Protein AF-A0A945JS03-F1 (afdb_monomer_lite)

Structure (mmCIF, N/CA/C/O backbone):
data_AF-A0A945JS03-F1
#
_entry.id   AF-A0A945JS03-F1
#
loop_
_atom_site.group_PDB
_atom_site.id
_atom_site.type_symbol
_atom_site.label_atom_id
_atom_site.label_alt_id
_atom_site.label_comp_id
_atom_site.label_asym_id
_atom_site.label_entity_id
_atom_site.label_seq_id
_atom_site.pdbx_PDB_ins_code
_atom_site.Cartn_x
_atom_site.Cartn_y
_atom_site.Cartn_z
_atom_site.occupancy
_atom_site.B_iso_or_equiv
_atom_site.auth_seq_id
_atom_site.auth_comp_id
_atom_site.auth_asym_id
_atom_site.auth_atom_id
_atom_site.pdbx_PDB_model_num
ATOM 1 N N . MET A 1 1 ? -9.915 -1.705 -7.395 1.00 52.25 1 MET A N 1
ATOM 2 C CA . MET A 1 1 ? -8.828 -2.598 -6.942 1.00 52.25 1 MET A CA 1
ATOM 3 C C . MET A 1 1 ? -8.445 -3.583 -8.034 1.00 52.25 1 MET A C 1
ATOM 5 O O . MET A 1 1 ? -7.274 -3.641 -8.377 1.00 52.25 1 MET A O 1
ATOM 9 N N . ASP A 1 2 ? -9.431 -4.234 -8.662 1.00 55.19 2 ASP A N 1
ATOM 10 C CA . ASP A 1 2 ? -9.209 -5.055 -9.863 1.00 55.19 2 ASP A CA 1
ATOM 11 C C . ASP A 1 2 ? -8.490 -4.314 -11.002 1.00 55.19 2 ASP A C 1
ATOM 13 O O . ASP A 1 2 ? -7.696 -4.937 -11.692 1.00 55.19 2 ASP A O 1
ATOM 17 N N . GLU A 1 3 ? -8.700 -3.002 -11.178 1.00 55.53 3 GLU A N 1
ATOM 18 C CA . GLU A 1 3 ? -7.974 -2.194 -12.178 1.00 55.53 3 GLU A CA 1
ATOM 19 C C . GLU A 1 3 ? -6.465 -2.099 -11.913 1.00 55.53 3 GLU A C 1
ATOM 21 O O . GLU A 1 3 ? -5.693 -2.177 -12.851 1.00 55.53 3 GLU A O 1
ATOM 26 N N . LEU A 1 4 ? -5.996 -1.985 -10.667 1.00 54.62 4 LEU A N 1
ATOM 27 C CA . LEU A 1 4 ? -4.550 -1.849 -10.409 1.00 54.62 4 LEU A CA 1
ATOM 28 C C . LEU A 1 4 ? -3.808 -3.170 -10.643 1.00 54.62 4 LEU A C 1
ATOM 30 O O . LEU A 1 4 ? -2.722 -3.195 -11.218 1.00 54.62 4 LEU A O 1
ATOM 34 N N . VAL A 1 5 ? -4.440 -4.284 -10.272 1.00 53.81 5 VAL A N 1
ATOM 35 C CA . VAL A 1 5 ? -3.898 -5.625 -10.521 1.00 53.81 5 VAL A CA 1
ATOM 36 C C . VAL A 1 5 ? -3.987 -5.992 -12.006 1.00 53.81 5 VAL A C 1
ATOM 38 O O . VAL A 1 5 ? -3.056 -6.589 -12.537 1.00 53.81 5 VAL A O 1
ATOM 41 N N . ARG A 1 6 ? -5.080 -5.637 -12.698 1.00 52.16 6 ARG A N 1
ATOM 42 C CA . ARG A 1 6 ? -5.258 -5.963 -14.124 1.00 52.16 6 ARG A CA 1
ATOM 43 C C . ARG A 1 6 ? -4.539 -5.021 -15.081 1.00 52.16 6 ARG A C 1
ATOM 45 O O . ARG A 1 6 ? -4.038 -5.505 -16.091 1.00 52.16 6 ARG A O 1
ATOM 52 N N . ASP A 1 7 ? -4.517 -3.724 -14.801 1.00 55.09 7 ASP A N 1
ATOM 53 C CA . ASP A 1 7 ? -4.066 -2.716 -15.767 1.00 55.09 7 ASP A CA 1
ATOM 54 C C . ASP A 1 7 ? -2.628 -2.253 -15.499 1.00 55.09 7 ASP A C 1
ATOM 56 O O . ASP A 1 7 ? -1.960 -1.809 -16.431 1.00 55.09 7 ASP A O 1
ATOM 60 N N . PHE A 1 8 ? -2.120 -2.403 -14.267 1.00 58.50 8 PHE A N 1
ATOM 61 C CA . PHE A 1 8 ? -0.767 -1.963 -13.896 1.00 58.50 8 PHE A CA 1
ATOM 62 C C . PHE A 1 8 ? 0.166 -3.092 -13.434 1.00 58.50 8 PHE A C 1
ATOM 64 O O . PHE A 1 8 ? 1.359 -2.846 -13.257 1.00 58.50 8 PHE A O 1
ATOM 71 N N . GLY A 1 9 ? -0.339 -4.321 -13.256 1.00 60.47 9 GLY A N 1
ATOM 72 C CA . GLY A 1 9 ? 0.479 -5.451 -12.799 1.00 60.47 9 GLY A CA 1
ATOM 73 C C . GLY A 1 9 ? 1.110 -5.197 -11.428 1.00 60.47 9 GLY A C 1
ATOM 74 O O . GLY A 1 9 ? 2.212 -5.660 -11.151 1.00 60.47 9 GLY A O 1
ATOM 75 N N . GLU A 1 10 ? 0.469 -4.398 -10.572 1.00 71.00 10 GLU A N 1
ATOM 76 C CA . GLU A 1 10 ? 1.044 -4.104 -9.265 1.00 71.00 10 GLU A CA 1
ATOM 77 C C . GLU A 1 10 ? 0.857 -5.287 -8.305 1.00 71.00 10 GLU A C 1
ATOM 79 O O . GLU A 1 10 ? -0.242 -5.816 -8.114 1.00 71.00 10 GLU A O 1
ATOM 84 N N . ARG A 1 11 ? 1.948 -5.682 -7.650 1.00 86.75 11 ARG A N 1
ATOM 85 C CA . ARG A 1 11 ? 1.986 -6.708 -6.610 1.00 86.75 11 ARG A CA 1
ATOM 86 C C . ARG A 1 11 ? 1.885 -6.059 -5.236 1.00 86.75 11 ARG A C 1
ATOM 88 O O . ARG A 1 11 ? 2.642 -5.148 -4.907 1.00 86.75 11 ARG A O 1
ATOM 95 N N . GLN A 1 12 ? 1.011 -6.597 -4.393 1.00 90.31 12 GLN A N 1
ATOM 96 C CA . GLN A 1 12 ? 0.942 -6.213 -2.988 1.00 90.31 12 GLN A CA 1
ATOM 97 C C . GLN A 1 12 ? 2.178 -6.700 -2.229 1.00 90.31 12 GLN A C 1
ATOM 99 O O . GLN A 1 12 ? 2.519 -7.885 -2.265 1.00 90.31 12 GLN A O 1
ATOM 104 N N . VAL A 1 13 ? 2.840 -5.788 -1.520 1.00 92.38 13 VAL A N 1
ATOM 105 C CA . VAL A 1 13 ? 4.043 -6.094 -0.724 1.00 92.38 13 VAL A CA 1
ATOM 106 C C . VAL A 1 13 ? 3.886 -5.782 0.756 1.00 92.38 13 VAL A C 1
ATOM 108 O O . VAL A 1 13 ? 4.713 -6.194 1.564 1.00 92.38 13 VAL A O 1
ATOM 111 N N . GLY A 1 14 ? 2.828 -5.058 1.115 1.00 92.56 14 GLY A N 1
ATOM 112 C CA . GLY A 1 14 ? 2.516 -4.715 2.490 1.00 92.56 14 GLY A CA 1
ATOM 113 C C . GLY A 1 14 ? 1.026 -4.480 2.677 1.00 92.56 14 GLY A C 1
ATOM 114 O O . GLY A 1 14 ? 0.335 -4.008 1.773 1.00 92.56 14 GLY A O 1
ATOM 115 N N . ILE A 1 15 ? 0.545 -4.811 3.870 1.00 95.06 15 ILE A N 1
ATOM 116 C CA . ILE A 1 15 ? -0.826 -4.570 4.310 1.00 95.06 15 ILE A CA 1
ATOM 117 C C . ILE A 1 15 ? -0.840 -4.312 5.813 1.00 95.06 15 ILE A C 1
ATOM 119 O O . ILE A 1 15 ? -0.077 -4.926 6.562 1.00 95.06 15 ILE A O 1
ATOM 123 N N . GLY A 1 16 ? -1.714 -3.422 6.270 1.00 95.94 16 GLY A N 1
ATOM 124 C 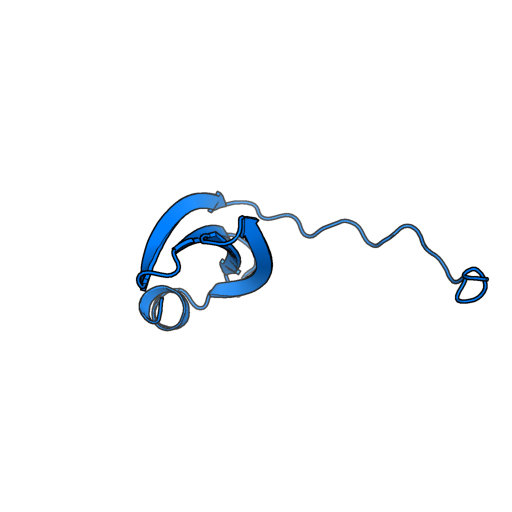CA . GLY A 1 16 ? -1.880 -3.164 7.693 1.00 95.94 16 GLY A CA 1
ATOM 125 C C . GLY A 1 16 ? -3.156 -2.409 8.019 1.00 95.94 16 GLY A C 1
ATOM 126 O O . GLY A 1 16 ? -3.701 -1.686 7.192 1.00 95.94 16 GLY A O 1
ATOM 127 N N . LEU A 1 17 ? -3.630 -2.562 9.252 1.00 96.75 17 LEU A N 1
ATOM 128 C CA . LEU A 1 17 ? -4.716 -1.741 9.774 1.00 96.75 17 LEU A CA 1
ATOM 129 C C . LEU A 1 17 ? -4.159 -0.374 10.173 1.00 96.75 17 LEU A C 1
ATOM 131 O O . LEU A 1 17 ? -3.254 -0.292 11.000 1.00 96.75 17 LEU A O 1
ATOM 135 N N . ILE A 1 18 ? -4.740 0.698 9.636 1.00 95.56 18 ILE A N 1
ATOM 136 C CA . ILE A 1 18 ? -4.532 2.045 10.185 1.00 95.56 18 ILE A CA 1
ATOM 137 C C . ILE A 1 18 ? -5.310 2.158 11.501 1.00 95.56 18 ILE A C 1
ATOM 139 O O . ILE A 1 18 ? -4.831 2.713 12.488 1.00 95.56 18 ILE A O 1
ATOM 143 N N . ASN A 1 19 ? -6.532 1.624 11.514 1.00 94.44 19 ASN A N 1
ATOM 144 C CA . ASN A 1 19 ? -7.396 1.510 12.682 1.00 94.44 19 ASN A CA 1
ATOM 145 C C . ASN A 1 19 ? -8.434 0.394 12.440 1.00 94.44 19 ASN A C 1
ATOM 147 O O . ASN A 1 19 ? -8.301 -0.390 11.506 1.00 94.44 19 ASN A O 1
ATOM 151 N N . LYS A 1 20 ? -9.478 0.311 13.273 1.00 94.81 20 LYS A N 1
ATOM 152 C CA . LYS A 1 20 ? -10.515 -0.735 13.175 1.00 94.81 20 LYS A CA 1
ATOM 153 C C . LYS A 1 20 ? -11.345 -0.697 11.885 1.00 94.81 20 LYS A C 1
ATOM 155 O O . LYS A 1 20 ? -12.025 -1.672 11.588 1.00 94.81 20 LY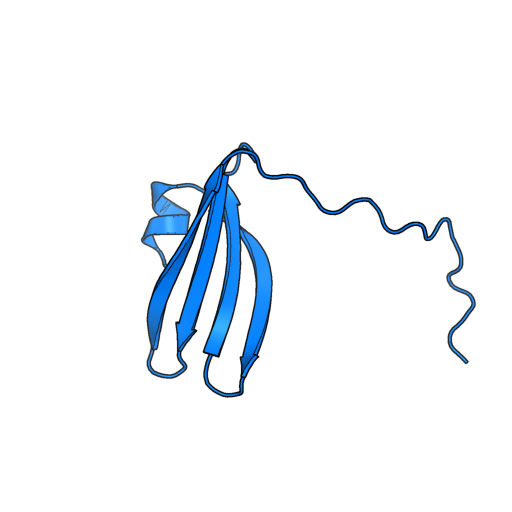S A O 1
ATOM 160 N N . GLU A 1 21 ? -11.330 0.414 11.160 1.00 95.69 21 GLU A N 1
ATOM 161 C CA . GLU A 1 21 ? -12.197 0.669 10.009 1.00 95.69 21 GLU A CA 1
ATOM 162 C C . GLU A 1 21 ? -11.420 0.863 8.707 1.00 95.69 21 GLU A C 1
ATOM 164 O O . GLU A 1 21 ? -12.040 0.873 7.650 1.00 95.69 21 GLU A O 1
ATOM 169 N N . LEU A 1 22 ? -10.093 1.011 8.768 1.00 96.38 22 LEU A N 1
ATOM 170 C CA . LEU A 1 22 ? -9.239 1.343 7.630 1.00 96.38 22 LEU A CA 1
ATOM 171 C C . LEU A 1 22 ? -8.073 0.364 7.502 1.00 96.38 22 LEU A C 1
ATOM 173 O O . LEU A 1 22 ? -7.317 0.159 8.456 1.00 96.38 22 LEU A O 1
ATOM 177 N N . ILE A 1 23 ? -7.880 -0.152 6.292 1.00 96.56 23 ILE A N 1
ATOM 178 C CA . ILE A 1 23 ? -6.715 -0.937 5.880 1.00 96.56 23 ILE A CA 1
ATOM 179 C C . ILE A 1 23 ? -5.889 -0.103 4.901 1.00 96.56 23 ILE A C 1
ATOM 181 O O . ILE A 1 23 ? -6.449 0.547 4.022 1.00 96.56 23 ILE A O 1
ATOM 185 N N . ALA A 1 24 ? -4.570 -0.127 5.063 1.00 96.88 24 ALA A N 1
ATOM 186 C CA . ALA A 1 24 ? -3.599 0.398 4.117 1.00 96.88 24 ALA A CA 1
ATOM 187 C C . ALA A 1 24 ? -2.892 -0.747 3.398 1.00 96.88 24 ALA A C 1
ATOM 189 O O . ALA A 1 24 ? -2.521 -1.745 4.020 1.00 96.88 24 ALA A O 1
ATOM 190 N N . GLU A 1 25 ? -2.654 -0.564 2.109 1.00 95.75 25 GLU A N 1
ATOM 191 C CA . GLU A 1 25 ? -1.984 -1.528 1.247 1.00 95.75 25 GLU A CA 1
ATOM 192 C C . GLU A 1 25 ? -0.889 -0.812 0.471 1.00 95.75 25 GLU A C 1
ATOM 194 O O . GLU A 1 25 ? -1.113 0.273 -0.066 1.00 95.75 25 GLU A O 1
ATOM 199 N N . LEU A 1 26 ? 0.295 -1.419 0.438 1.00 94.44 26 LEU A N 1
ATOM 200 C CA . LEU A 1 26 ? 1.422 -0.960 -0.359 1.00 94.44 26 LEU A CA 1
ATOM 201 C C . LEU A 1 26 ? 1.584 -1.894 -1.554 1.00 94.44 26 LEU A C 1
ATOM 203 O O . LEU A 1 26 ? 1.810 -3.098 -1.393 1.00 94.44 26 LEU A O 1
ATOM 207 N N . MET A 1 27 ? 1.482 -1.306 -2.735 1.00 93.44 27 MET A N 1
ATOM 208 C CA . MET A 1 27 ? 1.565 -1.964 -4.028 1.00 93.44 27 MET A CA 1
ATOM 209 C C . MET A 1 27 ? 2.833 -1.499 -4.745 1.00 93.44 27 MET A C 1
ATOM 211 O O . MET A 1 27 ? 3.233 -0.345 -4.591 1.00 93.44 27 MET A O 1
ATOM 215 N N . ILE A 1 28 ? 3.468 -2.385 -5.509 1.00 93.25 28 ILE A N 1
ATOM 216 C CA . ILE A 1 28 ? 4.651 -2.078 -6.326 1.00 93.25 28 ILE A CA 1
ATOM 217 C C . ILE A 1 28 ? 4.443 -2.653 -7.722 1.00 93.25 28 ILE A C 1
ATOM 219 O O . ILE A 1 28 ? 3.944 -3.773 -7.839 1.00 93.25 28 ILE A O 1
ATOM 223 N N . SER A 1 29 ? 4.851 -1.931 -8.766 1.00 90.62 29 SER A N 1
ATOM 224 C CA . SER A 1 29 ? 4.865 -2.464 -10.132 1.00 90.62 29 SER A CA 1
ATOM 225 C C . SER A 1 29 ? 5.722 -3.728 -10.261 1.00 90.62 29 SER A C 1
ATOM 227 O O . SER A 1 29 ? 6.699 -3.929 -9.539 1.00 90.62 29 SER A O 1
ATOM 229 N N . GLU A 1 30 ? 5.395 -4.577 -11.234 1.00 87.19 30 GLU A N 1
ATOM 230 C CA . GLU A 1 30 ? 6.193 -5.765 -11.570 1.00 87.19 30 GLU A CA 1
ATOM 231 C C . GLU A 1 30 ? 7.675 -5.458 -11.844 1.00 87.19 30 GLU A C 1
ATOM 233 O O . GLU A 1 30 ? 8.541 -6.268 -11.521 1.00 87.19 30 GLU A O 1
ATOM 238 N N . ASP A 1 31 ? 7.978 -4.290 -12.419 1.00 87.75 31 ASP A N 1
ATOM 239 C CA . ASP A 1 31 ? 9.348 -3.855 -12.717 1.00 87.75 31 ASP A CA 1
ATOM 240 C C . ASP A 1 31 ? 10.040 -3.117 -11.556 1.00 87.75 31 ASP A C 1
ATOM 242 O O . ASP A 1 31 ? 11.146 -2.602 -11.728 1.00 87.75 31 ASP A O 1
ATOM 246 N N . GLU A 1 32 ? 9.386 -3.067 -10.391 1.00 87.25 32 GLU A N 1
ATOM 247 C CA . GLU A 1 32 ? 9.843 -2.442 -9.147 1.00 87.25 32 GLU A CA 1
ATOM 248 C C . GLU A 1 32 ? 10.214 -0.956 -9.269 1.00 87.25 32 GLU A C 1
ATOM 250 O O . GLU A 1 32 ? 10.984 -0.428 -8.466 1.00 87.25 32 GLU A O 1
ATOM 255 N N . LYS A 1 33 ? 9.663 -0.245 -10.261 1.00 88.25 33 LYS A N 1
ATOM 256 C CA . LYS A 1 33 ? 9.925 1.189 -10.449 1.00 88.25 33 LYS A CA 1
ATOM 257 C C . LYS A 1 33 ? 8.912 2.086 -9.773 1.00 88.25 33 LYS A C 1
ATOM 259 O O . LYS A 1 33 ? 9.294 3.185 -9.376 1.00 88.25 33 LYS A O 1
ATOM 264 N N . THR A 1 34 ? 7.657 1.665 -9.649 1.00 92.19 34 THR A N 1
ATOM 265 C CA . THR A 1 34 ? 6.592 2.491 -9.070 1.00 92.19 34 THR A CA 1
ATOM 266 C C . THR A 1 34 ? 5.989 1.843 -7.842 1.00 92.19 34 THR A C 1
ATOM 268 O O . THR A 1 34 ? 6.054 0.629 -7.657 1.00 92.19 34 THR A O 1
ATOM 271 N N . TRP A 1 35 ? 5.412 2.678 -6.986 1.00 94.62 35 TRP A N 1
ATOM 272 C CA . TRP A 1 35 ? 4.710 2.251 -5.787 1.00 94.62 35 TRP A CA 1
ATOM 273 C C . TRP A 1 35 ? 3.428 3.056 -5.600 1.00 94.62 35 TRP A C 1
ATOM 275 O O . TRP A 1 35 ? 3.360 4.236 -5.954 1.00 94.62 35 TRP A O 1
ATOM 285 N N . THR A 1 36 ? 2.440 2.425 -4.975 1.00 95.00 36 THR A N 1
ATOM 286 C CA . THR A 1 36 ? 1.125 3.011 -4.705 1.00 95.00 36 THR A CA 1
ATOM 287 C C . THR A 1 36 ? 0.672 2.630 -3.295 1.00 95.00 36 THR A C 1
ATOM 289 O O . THR A 1 36 ? 0.783 1.471 -2.896 1.00 95.00 36 THR A O 1
ATOM 292 N N . ILE A 1 37 ? 0.151 3.595 -2.529 1.00 95.56 37 ILE A N 1
ATOM 293 C CA . ILE A 1 37 ? -0.533 3.347 -1.254 1.00 95.56 37 ILE A CA 1
ATOM 294 C C . ILE A 1 37 ? -2.033 3.543 -1.442 1.00 95.56 37 ILE A C 1
ATOM 296 O O . ILE A 1 37 ? -2.508 4.636 -1.774 1.00 95.56 37 ILE A O 1
ATOM 300 N N . ILE A 1 38 ? -2.774 2.480 -1.154 1.00 95.94 38 ILE A N 1
ATOM 301 C CA . ILE A 1 38 ? -4.233 2.445 -1.193 1.00 95.94 38 ILE A CA 1
ATOM 302 C C . ILE A 1 38 ? -4.739 2.360 0.241 1.00 95.94 38 ILE A C 1
ATOM 304 O O . ILE A 1 38 ? -4.203 1.604 1.048 1.00 95.94 38 ILE A O 1
ATOM 308 N N . VAL A 1 39 ? -5.785 3.120 0.556 1.00 96.38 39 VAL A N 1
ATOM 309 C CA . VAL A 1 39 ? -6.549 2.945 1.792 1.00 96.38 39 VAL A CA 1
ATOM 310 C C . VAL A 1 39 ? -7.953 2.492 1.451 1.00 96.38 39 VAL A C 1
ATOM 312 O O . VAL A 1 39 ? -8.632 3.131 0.649 1.00 96.38 39 VAL A O 1
ATOM 315 N N . THR A 1 40 ? -8.383 1.415 2.097 1.00 95.75 40 THR A N 1
ATOM 316 C CA . THR A 1 40 ? -9.719 0.843 1.958 1.00 95.75 40 THR A CA 1
ATOM 317 C C . THR A 1 40 ? -10.430 0.881 3.303 1.00 95.75 40 THR A C 1
ATOM 319 O O . THR A 1 40 ? -9.911 0.380 4.304 1.00 95.75 40 THR A O 1
ATOM 322 N N . SER A 1 41 ? -11.623 1.471 3.341 1.00 95.62 41 SER A N 1
ATOM 323 C CA . SER A 1 41 ? -12.493 1.444 4.513 1.00 95.62 41 SER A CA 1
ATOM 324 C C . SER A 1 41 ? -13.412 0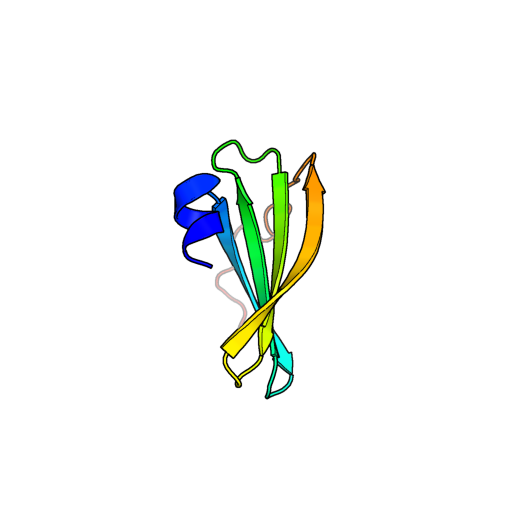.227 4.532 1.00 95.62 41 SER A C 1
ATOM 326 O O . SER A 1 41 ? -13.762 -0.342 3.501 1.00 95.62 41 SER A O 1
ATOM 328 N N . SER A 1 42 ? -13.866 -0.150 5.726 1.00 93.81 42 SER A N 1
ATOM 329 C CA . SER A 1 42 ? -14.770 -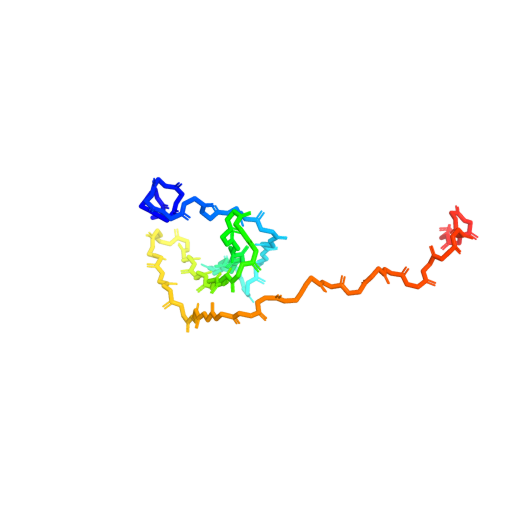1.287 5.963 1.00 93.81 42 SER A CA 1
ATOM 330 C C . SER A 1 42 ? -16.124 -1.179 5.249 1.00 93.81 42 SER A C 1
ATOM 332 O O . SER A 1 42 ? -16.795 -2.187 5.041 1.00 93.81 42 SER A O 1
ATOM 334 N N . ASN A 1 43 ? -16.519 0.027 4.837 1.00 93.06 43 ASN A N 1
ATOM 335 C CA . ASN A 1 43 ? -17.698 0.276 4.005 1.00 93.06 43 ASN A CA 1
ATOM 336 C C . ASN A 1 43 ? -17.457 0.020 2.498 1.00 93.06 43 ASN A C 1
ATOM 338 O O . ASN A 1 43 ? -18.349 0.280 1.694 1.00 93.06 43 ASN A O 1
ATOM 342 N N . GLY A 1 44 ? -16.269 -0.460 2.114 1.00 87.19 44 GLY A N 1
ATOM 343 C CA . GLY A 1 44 ? -15.908 -0.819 0.742 1.00 87.19 44 GLY A CA 1
ATOM 344 C C . GLY A 1 44 ? -15.384 0.331 -0.121 1.00 87.19 44 GLY A C 1
ATOM 345 O O . GLY A 1 44 ? -15.179 0.134 -1.316 1.00 87.19 44 GLY A O 1
ATOM 346 N N . VAL A 1 45 ? -15.171 1.526 0.441 1.00 92.25 45 VAL A N 1
ATOM 347 C CA . VAL A 1 45 ? -14.562 2.648 -0.291 1.00 92.25 45 VAL A CA 1
ATOM 348 C C . VAL A 1 45 ? -13.040 2.503 -0.287 1.00 92.25 45 VAL A C 1
ATOM 350 O O . VAL A 1 45 ? -12.434 2.408 0.777 1.00 92.25 45 VAL A O 1
ATOM 353 N N . SER A 1 46 ? -12.425 2.537 -1.469 1.00 92.81 46 SER A N 1
ATOM 354 C CA . SER A 1 46 ? -10.968 2.507 -1.643 1.00 92.81 46 SER A CA 1
ATOM 355 C C . SER A 1 46 ? -10.478 3.768 -2.345 1.00 92.81 46 SER A C 1
ATOM 357 O O . SER A 1 46 ? -11.050 4.175 -3.357 1.00 92.81 46 SER A O 1
ATOM 359 N N . CYS A 1 47 ? -9.388 4.350 -1.849 1.00 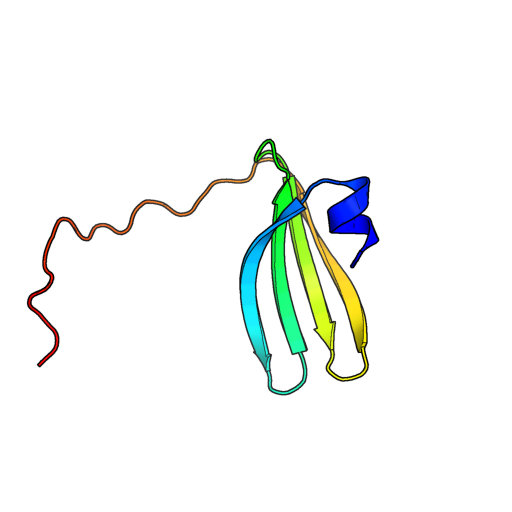92.19 47 CYS A N 1
ATOM 360 C CA . CYS A 1 47 ? -8.764 5.548 -2.409 1.00 92.19 47 CYS A CA 1
ATOM 361 C C . CYS A 1 47 ? -7.246 5.370 -2.515 1.00 92.19 47 CYS A C 1
ATOM 363 O O . CYS A 1 47 ? -6.612 4.887 -1.577 1.00 92.19 47 CYS A O 1
ATOM 365 N N . ILE A 1 48 ? -6.650 5.835 -3.616 1.00 94.12 48 ILE A N 1
ATOM 366 C CA . ILE A 1 48 ? -5.200 6.058 -3.685 1.00 94.12 48 ILE A CA 1
ATOM 367 C C . ILE A 1 48 ? -4.897 7.324 -2.887 1.00 94.12 48 ILE A C 1
ATOM 369 O O . ILE A 1 48 ? -5.459 8.382 -3.172 1.00 94.12 48 ILE A O 1
ATOM 373 N N . ILE A 1 49 ? -4.025 7.218 -1.886 1.00 94.94 49 ILE A N 1
ATOM 374 C CA . ILE A 1 49 ? -3.634 8.364 -1.048 1.00 94.94 49 ILE A CA 1
ATOM 375 C C . ILE A 1 49 ? -2.217 8.856 -1.347 1.00 94.94 49 ILE A C 1
ATOM 377 O O . ILE A 1 49 ? -1.891 10.001 -1.045 1.00 94.94 49 ILE A O 1
ATOM 381 N N . ALA A 1 50 ? -1.387 8.004 -1.949 1.00 95.38 50 ALA A N 1
ATOM 382 C CA . ALA A 1 50 ? -0.059 8.349 -2.431 1.00 95.38 50 ALA A CA 1
ATOM 383 C C . ALA A 1 50 ? 0.358 7.387 -3.547 1.00 95.38 50 ALA A C 1
ATOM 385 O O . ALA A 1 50 ? -0.013 6.215 -3.527 1.00 95.38 50 ALA A O 1
ATOM 386 N N . ALA A 1 51 ? 1.145 7.884 -4.493 1.00 94.69 51 ALA A N 1
ATOM 387 C CA . ALA A 1 51 ? 1.799 7.092 -5.525 1.00 94.69 51 ALA A CA 1
ATOM 388 C C . ALA A 1 51 ? 3.107 7.779 -5.925 1.00 94.69 51 ALA A C 1
ATOM 390 O O . ALA A 1 51 ? 3.240 8.999 -5.776 1.00 94.69 51 ALA A O 1
ATOM 391 N N . GLY A 1 52 ? 4.068 7.012 -6.426 1.00 94.00 52 GLY A N 1
ATOM 392 C CA . GLY A 1 52 ? 5.357 7.546 -6.835 1.00 94.00 52 GLY A CA 1
ATOM 393 C C . GLY A 1 52 ? 6.223 6.548 -7.587 1.00 94.00 52 GLY A C 1
ATOM 394 O O . GLY A 1 52 ? 5.824 5.425 -7.884 1.00 94.00 52 GLY A O 1
ATOM 395 N N . GLU A 1 53 ? 7.438 6.989 -7.887 1.00 94.00 53 GLU A N 1
ATOM 396 C CA . GLU A 1 53 ? 8.458 6.218 -8.594 1.00 94.00 53 GLU A CA 1
ATOM 397 C C . GLU A 1 53 ? 9.670 5.959 -7.686 1.00 94.00 53 GLU A C 1
ATOM 399 O O . GLU A 1 53 ? 9.718 6.415 -6.540 1.00 94.00 53 GLU A O 1
ATOM 404 N N . SER A 1 54 ? 10.679 5.274 -8.228 1.00 92.75 54 SER A N 1
ATOM 405 C CA . SER A 1 54 ? 11.958 4.976 -7.575 1.00 92.75 54 SER A CA 1
ATOM 406 C C . SER A 1 54 ? 11.796 4.212 -6.259 1.00 92.75 54 SER A C 1
ATOM 408 O O . SER A 1 54 ? 12.372 4.588 -5.236 1.00 92.75 54 SER A O 1
ATOM 410 N N . TRP A 1 55 ? 11.003 3.136 -6.284 1.00 91.50 55 TRP A N 1
ATOM 411 C CA . TRP A 1 55 ? 10.870 2.243 -5.136 1.00 91.50 55 TRP A CA 1
ATOM 412 C C . TRP A 1 55 ? 12.234 1.680 -4.703 1.00 91.50 55 TRP A C 1
ATOM 414 O O . TRP A 1 55 ? 13.070 1.302 -5.524 1.00 91.50 55 TRP A O 1
ATOM 424 N N . GLN A 1 56 ? 12.450 1.616 -3.390 1.00 90.06 56 GLN A N 1
ATOM 425 C CA . GLN A 1 56 ? 13.599 0.951 -2.785 1.00 90.06 56 GLN A CA 1
ATOM 426 C C . GLN A 1 56 ? 13.080 -0.090 -1.794 1.00 90.06 56 GLN A C 1
ATOM 428 O O . GLN A 1 56 ? 12.372 0.283 -0.853 1.00 90.06 56 GLN A O 1
ATOM 433 N N . PRO A 1 57 ? 13.401 -1.383 -1.972 1.00 84.62 57 PRO A N 1
ATOM 434 C CA . PRO A 1 57 ? 12.983 -2.400 -1.023 1.00 84.62 57 PRO A CA 1
ATOM 435 C C . PRO A 1 57 ? 13.626 -2.149 0.352 1.00 84.62 57 PRO A C 1
ATOM 437 O O . PRO A 1 57 ? 14.726 -1.588 0.421 1.00 84.62 57 PRO A O 1
ATOM 440 N N . PRO A 1 58 ? 12.973 -2.576 1.451 1.00 82.81 58 PRO A N 1
ATOM 441 C CA . PRO A 1 58 ? 13.577 -2.543 2.773 1.00 82.81 58 PRO A CA 1
ATOM 442 C C . PRO A 1 58 ? 14.947 -3.215 2.749 1.00 82.81 58 PRO A C 1
ATOM 444 O O . PRO A 1 58 ? 15.143 -4.237 2.085 1.00 82.81 58 PRO A O 1
ATOM 447 N N . LEU A 1 59 ? 15.895 -2.639 3.487 1.00 83.75 59 LEU A N 1
ATOM 448 C CA . LEU A 1 59 ? 17.181 -3.290 3.686 1.00 83.75 59 LEU A CA 1
ATOM 449 C C . LEU A 1 59 ? 16.947 -4.659 4.341 1.00 83.75 59 LEU A C 1
ATOM 451 O O . LEU A 1 59 ? 16.040 -4.775 5.169 1.00 83.75 59 LEU A O 1
ATOM 455 N N . PRO A 1 60 ? 17.751 -5.680 3.998 1.00 79.75 60 PRO A N 1
ATOM 456 C CA . PRO A 1 60 ? 17.707 -6.949 4.705 1.00 79.75 60 PRO A CA 1
ATOM 457 C C . PRO A 1 60 ? 17.824 -6.691 6.204 1.00 79.75 60 PRO A C 1
ATOM 459 O O . PRO A 1 60 ? 18.659 -5.880 6.622 1.00 79.75 60 PRO A O 1
ATOM 462 N N . ASP A 1 61 ? 17.009 -7.378 7.002 1.00 67.19 61 ASP A N 1
ATOM 463 C CA . ASP A 1 61 ? 17.164 -7.335 8.449 1.00 67.19 61 ASP A CA 1
ATOM 464 C C . ASP A 1 61 ? 18.626 -7.658 8.785 1.00 67.19 61 ASP A C 1
ATOM 466 O O . ASP A 1 61 ? 19.196 -8.636 8.293 1.00 67.19 61 ASP A O 1
ATOM 470 N N . ALA A 1 62 ? 19.253 -6.844 9.635 1.00 62.22 62 ALA A N 1
ATOM 471 C CA . ALA A 1 62 ? 20.622 -7.062 10.107 1.00 62.22 62 ALA A CA 1
ATOM 472 C C . ALA A 1 62 ? 20.736 -8.276 11.057 1.00 62.22 62 ALA A C 1
ATOM 474 O O . ALA A 1 62 ? 21.613 -8.329 11.916 1.00 62.22 62 ALA A O 1
ATOM 475 N N . THR A 1 63 ? 19.843 -9.256 10.934 1.00 54.19 63 THR A N 1
ATOM 476 C CA . THR A 1 63 ? 19.864 -10.513 11.670 1.00 54.19 63 THR A CA 1
ATOM 477 C C . THR A 1 63 ? 20.514 -11.577 10.795 1.00 54.19 63 THR A C 1
ATOM 479 O O . THR A 1 63 ? 19.888 -12.492 10.262 1.00 54.19 63 THR A O 1
ATOM 482 N N . GLY A 1 64 ? 21.841 -11.494 10.692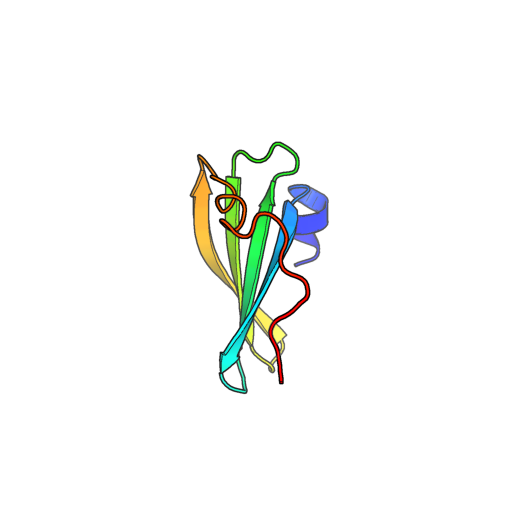 1.00 51.16 64 GLY A N 1
ATOM 483 C CA . GLY A 1 64 ? 22.614 -12.713 10.496 1.00 51.16 64 GLY A CA 1
ATOM 484 C C . GLY A 1 64 ? 22.273 -13.659 11.647 1.00 51.16 64 GLY A C 1
ATOM 485 O O . GLY A 1 64 ? 22.601 -13.352 12.783 1.00 51.16 64 GLY A O 1
ATOM 486 N N . THR A 1 65 ? 21.547 -14.742 11.360 1.00 53.72 65 THR A N 1
ATOM 487 C CA . THR A 1 65 ? 21.376 -15.932 12.214 1.00 53.72 65 THR A CA 1
ATOM 488 C C . THR A 1 65 ? 21.425 -15.691 13.731 1.00 53.72 65 THR A C 1
ATOM 490 O O . THR A 1 65 ? 22.484 -15.834 14.335 1.00 53.72 65 THR A O 1
ATOM 493 N N . ASP A 1 66 ? 20.275 -15.489 14.375 1.00 56.62 66 ASP A N 1
ATOM 494 C CA . ASP A 1 66 ? 20.086 -16.086 15.699 1.00 56.62 66 ASP A CA 1
ATOM 495 C C . ASP A 1 66 ? 18.619 -16.457 15.942 1.00 56.62 66 ASP A C 1
ATOM 497 O O . ASP A 1 66 ? 17.837 -15.733 16.553 1.00 56.62 66 ASP A O 1
ATOM 501 N N . SER A 1 67 ? 18.233 -17.642 15.463 1.00 54.72 67 SER A N 1
ATOM 502 C CA . SER A 1 67 ? 16.993 -18.315 15.865 1.00 54.72 67 SER A CA 1
ATOM 503 C C . SER A 1 67 ? 17.008 -18.776 17.336 1.00 54.72 67 SER A C 1
ATOM 505 O O . SER A 1 67 ? 16.215 -19.640 17.709 1.00 54.72 67 SER A O 1
ATOM 507 N N . LYS A 1 68 ? 17.892 -18.247 18.191 1.00 55.75 68 LYS A N 1
ATOM 508 C CA . LYS A 1 68 ? 17.908 -18.501 19.630 1.00 55.75 68 LYS A CA 1
ATOM 509 C C . LYS A 1 68 ? 17.880 -17.214 20.442 1.00 55.75 68 LYS A C 1
ATOM 511 O O . LYS A 1 68 ? 18.746 -17.020 21.274 1.00 55.75 68 LYS A O 1
ATOM 516 N N . LEU A 1 69 ? 16.834 -16.401 20.334 1.00 49.00 69 LEU A N 1
ATOM 517 C CA . LEU A 1 69 ? 16.389 -15.658 21.518 1.00 49.00 69 LEU A CA 1
ATOM 518 C C . LEU A 1 69 ? 14.928 -15.209 21.376 1.00 49.00 69 LEU A C 1
ATOM 520 O O . LEU A 1 69 ? 14.623 -14.097 20.963 1.00 49.00 69 LEU A O 1
ATOM 524 N N . ASN A 1 70 ? 14.013 -16.090 21.768 1.00 34.41 70 ASN A N 1
ATOM 525 C CA . ASN A 1 70 ? 12.811 -15.667 22.477 1.00 34.41 70 ASN A CA 1
ATOM 526 C C . ASN A 1 70 ? 12.616 -16.654 23.644 1.00 34.41 70 ASN A C 1
ATOM 528 O O . ASN A 1 70 ? 12.599 -17.858 23.368 1.00 34.41 70 ASN A O 1
ATOM 532 N N . PRO A 1 71 ? 12.600 -16.192 24.910 1.00 53.47 71 PRO A N 1
ATOM 533 C CA . PRO A 1 71 ? 12.389 -17.052 26.076 1.00 53.47 71 PRO A CA 1
ATOM 534 C C . PRO A 1 71 ? 11.013 -17.728 26.085 1.00 53.47 71 PRO A C 1
ATOM 536 O O . PRO A 1 71 ? 10.060 -17.168 25.494 1.00 53.47 71 PRO A O 1
#

Secondary structure (DSSP, 8-state):
-HHHHHHS-PEEEEEEESSSSEEEEEEE-TTSSEEEEEEEETTS-EEEEEEEE---PPPPPS--S------

Sequence (71 aa):
MDELVRDFGERQVGIGLINKELIAELMISEDEKTWTIIVTSSNGVSCIIAAGESWQPPLPDATGTDSKLNP

Radius of gyration: 15.53 Å; chains: 1; bounding box: 40×27×42 Å

Foldseek 3Di:
DCCCCPVFVWDWDDWDDPDPFKIWTWTAGPVRFKIWIWIAGPVGDIDTPDIDTDHDDDDPPPDPDDPPDDD

pLDDT: mean 81.46, std 17.69, range [34.41, 96.88]